Protein AF-A0A8H9QGP2-F1 (afdb_monomer_lite)

Secondary structure (DSSP, 8-state):
---------GGG--TTS--SS--TTTS-S---SHHHHHHHHHHHHHHSSS-HHHHHHHHHHHHHHHHHHHHH-SSTTTTS-TT-HHHHHHHHHHHHTTT-S-TT----SHHHHHHHHHHHHHT--S-HHHHHHHHHHHHHHHHHHHHHHHHTT-

Sequence (154 aa):
KKGKDRDIPEKYTRDFYFSLGADPKEYSPNTTSEQERICILMRFIDFAPASLKKKISYFRKLHDKWLNQYNTFLTDYDWLDKKDEEQAIYCWEYLRNKNMIPLYLKPYNTAMRIQMIIACMDSWDTGVEEKYFFIQKMKHAWQQAVSSRKKDKK

Structure (mmCIF, N/CA/C/O backbone):
data_AF-A0A8H9QGP2-F1
#
_entry.id   AF-A0A8H9QGP2-F1
#
loop_
_atom_site.group_PDB
_atom_site.id
_atom_site.type_symbol
_atom_site.label_atom_id
_atom_site.label_alt_id
_atom_site.label_comp_id
_atom_site.label_asym_id
_atom_site.label_entity_id
_atom_site.label_seq_id
_atom_site.pdbx_PDB_ins_code
_atom_site.Cartn_x
_atom_site.Cartn_y
_atom_site.Cartn_z
_atom_site.occupancy
_atom_site.B_iso_or_equiv
_atom_site.auth_seq_id
_atom_site.auth_comp_id
_atom_site.auth_asym_id
_atom_site.auth_atom_id
_atom_site.pdbx_PDB_model_num
ATOM 1 N N . LYS A 1 1 ? -18.609 -35.368 8.893 1.00 34.19 1 LYS A N 1
ATOM 2 C CA . LYS A 1 1 ? -17.444 -34.874 8.115 1.00 34.19 1 LYS A CA 1
ATOM 3 C C . LYS A 1 1 ? -17.255 -33.398 8.449 1.00 34.19 1 LYS A C 1
ATOM 5 O O . LYS A 1 1 ? -18.030 -32.585 7.970 1.00 34.19 1 LYS A O 1
ATOM 10 N N . LYS A 1 2 ? -16.329 -33.079 9.363 1.00 32.03 2 LYS A N 1
ATOM 11 C CA . LYS A 1 2 ? -16.000 -31.699 9.752 1.00 32.03 2 LYS A CA 1
ATOM 12 C C . LYS A 1 2 ? -15.211 -31.062 8.604 1.00 32.03 2 LYS A C 1
ATOM 14 O O . LYS A 1 2 ? -14.206 -31.630 8.182 1.00 32.03 2 LYS A O 1
ATOM 19 N N . GLY A 1 3 ? -15.728 -29.971 8.045 1.00 32.16 3 GLY A N 1
ATOM 20 C CA . GLY A 1 3 ? -15.045 -29.200 7.010 1.00 32.16 3 GLY A CA 1
ATOM 21 C C . GLY A 1 3 ? -13.789 -28.574 7.600 1.00 32.16 3 GLY A C 1
ATOM 22 O O . GLY A 1 3 ? -13.848 -28.017 8.691 1.00 32.16 3 GLY A O 1
ATOM 23 N N . LYS A 1 4 ? -12.662 -28.735 6.903 1.00 35.34 4 LYS A N 1
ATOM 24 C CA . LYS A 1 4 ? -11.397 -28.064 7.207 1.00 35.34 4 LYS A CA 1
ATOM 25 C C . LYS A 1 4 ? -11.656 -26.565 7.328 1.00 35.34 4 LYS A C 1
ATOM 27 O O . LYS A 1 4 ? -11.928 -25.920 6.313 1.00 35.34 4 LYS A O 1
ATOM 32 N N . ASP A 1 5 ? -11.542 -26.050 8.546 1.00 38.31 5 ASP A N 1
ATOM 33 C CA . ASP A 1 5 ? -11.175 -24.659 8.768 1.00 38.31 5 ASP A CA 1
ATOM 34 C C . ASP A 1 5 ? -9.925 -24.417 7.921 1.00 38.31 5 ASP A C 1
ATOM 36 O O . ASP A 1 5 ? -8.913 -25.112 8.056 1.00 38.31 5 ASP A O 1
ATOM 40 N N . ARG A 1 6 ? -10.036 -23.538 6.924 1.00 42.22 6 ARG A N 1
ATOM 41 C CA . ARG A 1 6 ? -8.855 -23.073 6.207 1.00 42.22 6 ARG A CA 1
ATOM 42 C C . ARG A 1 6 ? -8.186 -22.120 7.179 1.00 42.22 6 ARG A C 1
ATOM 44 O O . ARG A 1 6 ? -8.560 -20.953 7.206 1.00 42.22 6 ARG A O 1
ATOM 51 N N . ASP A 1 7 ? -7.266 -22.642 7.984 1.00 40.84 7 ASP A N 1
ATOM 52 C CA . ASP A 1 7 ? -6.420 -21.854 8.874 1.00 40.84 7 ASP A CA 1
ATOM 53 C C . ASP A 1 7 ? -5.830 -20.687 8.076 1.00 40.84 7 ASP A C 1
ATOM 55 O O . ASP A 1 7 ? -4.918 -20.851 7.259 1.00 40.84 7 ASP A O 1
ATOM 59 N N . ILE A 1 8 ? -6.407 -19.498 8.256 1.00 44.06 8 ILE A N 1
ATOM 60 C CA . ILE A 1 8 ? -5.791 -18.254 7.817 1.00 44.06 8 ILE A CA 1
ATOM 61 C C . ILE A 1 8 ? -4.573 -18.126 8.726 1.00 44.06 8 ILE A C 1
ATOM 63 O O . ILE A 1 8 ? -4.760 -18.047 9.940 1.00 44.06 8 ILE A O 1
ATOM 67 N N . PRO A 1 9 ? -3.336 -18.158 8.201 1.00 36.47 9 PRO A N 1
ATOM 68 C CA . PRO A 1 9 ? -2.176 -18.210 9.073 1.00 36.47 9 PRO A CA 1
ATOM 69 C C . PRO A 1 9 ? -2.177 -16.989 9.996 1.00 36.47 9 PRO A C 1
ATOM 71 O O . PRO A 1 9 ? -2.294 -15.858 9.523 1.00 36.47 9 PRO A O 1
ATOM 74 N N . GLU A 1 10 ? -2.019 -17.226 11.298 1.00 40.72 10 GLU A N 1
ATOM 75 C CA . GLU A 1 10 ? -1.991 -16.231 12.390 1.00 40.72 10 GLU A CA 1
ATOM 76 C C . GLU A 1 10 ? -1.053 -15.042 12.082 1.00 40.72 10 GLU A C 1
ATOM 78 O O . GLU A 1 10 ? -1.286 -13.897 12.447 1.00 40.72 10 GLU A O 1
ATOM 83 N N . LYS A 1 11 ? -0.033 -15.298 11.257 1.00 39.28 11 LYS A N 1
ATOM 84 C CA . LYS A 1 11 ? 0.886 -14.340 10.625 1.00 39.28 11 LYS A CA 1
ATOM 85 C C . LYS A 1 11 ? 0.220 -13.161 9.880 1.00 39.28 11 LYS A C 1
ATOM 87 O O . LYS A 1 11 ? 0.896 -12.165 9.622 1.00 39.28 11 LYS A O 1
ATOM 92 N N . TYR A 1 12 ? -1.047 -13.264 9.476 1.00 41.12 12 TYR A N 1
ATOM 93 C CA . TYR A 1 12 ? -1.720 -12.283 8.607 1.00 41.12 12 TYR A CA 1
ATOM 94 C C . TYR A 1 12 ? -2.810 -11.464 9.304 1.00 41.12 12 TYR A C 1
ATOM 96 O O . TYR A 1 12 ? -3.432 -10.606 8.672 1.00 41.12 12 TYR A O 1
ATOM 104 N N . THR A 1 13 ? -3.023 -11.667 10.601 1.00 41.28 13 THR A N 1
ATOM 105 C CA . THR A 1 13 ? -3.914 -10.828 11.403 1.00 41.28 13 THR A CA 1
ATOM 106 C C . THR A 1 13 ? -3.154 -9.596 11.883 1.00 41.28 13 THR A C 1
ATOM 108 O O . THR A 1 13 ? -2.755 -9.500 13.037 1.00 41.28 13 THR A O 1
ATOM 111 N N . ARG A 1 14 ? -2.935 -8.618 10.994 1.00 49.62 14 ARG A N 1
ATOM 112 C CA . ARG A 1 14 ? -2.865 -7.237 11.492 1.00 49.62 14 ARG A CA 1
ATOM 113 C C . ARG A 1 14 ? -4.300 -6.824 11.781 1.00 49.62 14 ARG A C 1
ATOM 115 O O . ARG A 1 14 ? -5.130 -6.921 10.880 1.00 49.62 14 ARG A O 1
ATOM 122 N N . ASP A 1 15 ? -4.567 -6.319 12.982 1.00 48.09 15 ASP A N 1
ATOM 123 C CA . ASP A 1 15 ? -5.895 -5.864 13.440 1.00 48.09 15 ASP A CA 1
ATOM 124 C C . ASP A 1 15 ? -6.568 -4.842 12.507 1.00 48.09 15 ASP A C 1
ATOM 126 O O . ASP A 1 15 ? -7.769 -4.578 12.596 1.00 48.09 15 ASP A O 1
ATOM 130 N N . PHE A 1 16 ? -5.785 -4.254 11.601 1.00 46.88 16 PHE A N 1
ATOM 131 C CA . PHE A 1 16 ? -6.237 -3.309 10.598 1.00 46.88 16 PHE A CA 1
ATOM 132 C C . PHE A 1 16 ? -6.829 -3.951 9.336 1.00 46.88 16 PHE A C 1
ATOM 134 O O . PHE A 1 16 ? -7.676 -3.337 8.690 1.00 46.88 16 PHE A O 1
ATOM 141 N N . TYR A 1 17 ? -6.408 -5.156 8.944 1.00 54.31 17 TYR A N 1
ATOM 142 C CA . TYR A 1 17 ? -6.895 -5.763 7.707 1.00 54.31 17 TYR A CA 1
ATOM 143 C C . TYR A 1 17 ? -8.198 -6.513 7.948 1.00 54.31 17 TYR A C 1
ATOM 145 O O . TYR A 1 17 ? -8.316 -7.340 8.849 1.00 54.31 17 TYR A O 1
ATOM 153 N N . PHE A 1 18 ? -9.186 -6.240 7.099 1.00 52.12 18 PHE A N 1
ATOM 154 C CA . PHE A 1 18 ? -10.453 -6.947 7.109 1.00 52.12 18 PHE A CA 1
ATOM 155 C C . PHE A 1 18 ? -10.255 -8.346 6.496 1.00 52.12 18 PHE A C 1
ATOM 157 O O . PHE A 1 18 ? -10.530 -8.579 5.323 1.00 52.12 18 PHE A O 1
ATOM 164 N N . SER A 1 19 ? -9.699 -9.271 7.279 1.00 53.28 19 SER A N 1
ATOM 165 C CA . SER A 1 19 ? -9.358 -10.641 6.866 1.00 53.28 19 SER A CA 1
ATOM 166 C C . SER A 1 19 ? -10.394 -11.685 7.304 1.00 53.28 19 SER A C 1
ATOM 168 O O . SER A 1 19 ? -10.113 -12.880 7.271 1.00 53.28 19 SER A O 1
ATOM 170 N N . LEU A 1 20 ? -11.606 -11.254 7.687 1.00 51.19 20 LEU A N 1
ATOM 171 C CA . LEU A 1 20 ? -12.686 -12.098 8.223 1.00 51.19 20 LEU A CA 1
ATOM 172 C C . LEU A 1 20 ? -13.359 -12.990 7.156 1.00 51.19 20 LEU A C 1
ATOM 174 O O . LEU A 1 20 ? -14.562 -12.901 6.924 1.00 51.19 20 LEU A O 1
ATOM 178 N N . GLY A 1 21 ? -12.587 -13.880 6.530 1.00 45.56 21 GLY A N 1
ATOM 179 C CA . GLY A 1 21 ? -13.102 -15.098 5.897 1.00 45.56 21 GLY A CA 1
ATOM 180 C C . GLY A 1 21 ? -13.537 -15.006 4.434 1.00 45.56 21 GLY A C 1
ATOM 181 O O . GLY A 1 21 ? -14.063 -15.983 3.913 1.00 45.56 21 GLY A O 1
ATOM 182 N N . ALA A 1 22 ? -13.318 -13.889 3.745 1.00 49.38 22 ALA A N 1
ATOM 183 C CA . ALA A 1 22 ? -13.628 -13.802 2.321 1.00 49.38 22 ALA A CA 1
ATOM 184 C C . ALA A 1 22 ? -12.453 -14.310 1.465 1.00 49.38 22 ALA A C 1
ATOM 186 O O . ALA A 1 22 ? -11.314 -13.871 1.637 1.00 49.38 22 ALA A O 1
ATOM 187 N N . ASP A 1 23 ? -12.730 -15.251 0.554 1.00 55.22 23 ASP A N 1
ATOM 188 C CA . ASP A 1 23 ? -11.723 -15.853 -0.322 1.00 55.22 23 ASP A CA 1
ATOM 189 C C . ASP A 1 23 ? -11.221 -14.810 -1.342 1.00 55.22 23 ASP A C 1
ATOM 191 O O . ASP A 1 23 ? -11.986 -14.369 -2.207 1.00 55.22 23 ASP A O 1
ATOM 195 N N . PRO A 1 24 ? -9.932 -14.422 -1.318 1.00 51.19 24 PRO A N 1
ATOM 196 C CA . PRO A 1 24 ? -9.370 -13.474 -2.279 1.00 51.19 24 PRO A CA 1
ATOM 197 C C . PRO A 1 24 ? -9.506 -13.902 -3.747 1.00 51.19 24 PRO A C 1
ATOM 199 O O . PRO A 1 24 ? -9.313 -13.083 -4.648 1.00 51.19 24 PRO A O 1
ATOM 202 N N . LYS A 1 25 ? -9.758 -15.191 -4.007 1.00 54.56 25 LYS A N 1
ATOM 203 C CA . LYS A 1 25 ? -9.989 -15.732 -5.349 1.00 54.56 25 LYS A CA 1
ATOM 204 C C . LYS A 1 25 ? -11.435 -15.554 -5.816 1.00 54.56 25 LYS A C 1
ATOM 206 O O . LYS A 1 25 ? -11.629 -15.401 -7.016 1.00 54.56 25 LYS A O 1
ATOM 211 N N . GLU A 1 26 ? -12.416 -15.522 -4.913 1.00 53.84 26 GLU A N 1
ATOM 212 C CA . GLU A 1 26 ? -13.831 -15.300 -5.264 1.00 53.84 26 GLU A CA 1
ATOM 213 C C . GLU A 1 26 ? -14.134 -13.824 -5.552 1.00 53.84 26 GLU A C 1
ATOM 215 O O . GLU A 1 26 ? -14.930 -13.517 -6.434 1.00 53.84 26 GLU A O 1
ATOM 220 N N . TYR A 1 27 ? -13.456 -12.901 -4.864 1.00 52.81 27 TYR A N 1
ATOM 221 C CA . TYR A 1 27 ? -13.742 -11.461 -4.946 1.00 52.81 27 TYR A CA 1
ATOM 222 C C . TYR A 1 27 ? -12.745 -10.670 -5.806 1.00 52.81 27 TYR A C 1
ATOM 224 O O . TYR A 1 27 ? -12.717 -9.443 -5.760 1.00 52.81 27 TYR A O 1
ATOM 232 N N . SER A 1 28 ? -11.899 -11.343 -6.590 1.00 54.78 28 SER A N 1
ATOM 233 C CA . SER A 1 28 ? -10.959 -10.667 -7.495 1.00 54.78 28 SER A CA 1
ATOM 234 C C . SER A 1 28 ? -10.681 -11.444 -8.789 1.00 54.78 28 SER A C 1
ATOM 236 O O . SER A 1 28 ? -9.528 -11.812 -9.047 1.00 54.78 28 SER A O 1
ATOM 238 N N . PRO A 1 29 ? -11.686 -11.710 -9.643 1.00 50.91 29 PRO A N 1
ATOM 239 C CA . PRO A 1 29 ? -11.412 -12.081 -11.015 1.00 50.91 29 PRO A CA 1
ATOM 240 C C . PRO A 1 29 ? -11.461 -10.812 -11.879 1.00 50.91 29 PRO A C 1
ATOM 242 O O . PRO A 1 29 ? -12.526 -10.277 -12.155 1.00 50.91 29 PRO A O 1
ATOM 245 N N . ASN A 1 30 ? -10.294 -10.316 -12.292 1.00 53.16 30 ASN A N 1
ATOM 246 C CA . ASN A 1 30 ? -10.122 -9.553 -13.537 1.00 53.16 30 ASN A CA 1
ATOM 247 C C . ASN A 1 30 ? -11.088 -8.375 -13.782 1.00 53.16 30 ASN A C 1
ATOM 249 O O . ASN A 1 30 ? -11.630 -8.239 -14.875 1.00 53.16 30 ASN A O 1
ATOM 253 N N . THR A 1 31 ? -11.295 -7.507 -12.793 1.00 58.31 31 THR A N 1
ATOM 254 C CA . THR A 1 31 ? -12.048 -6.264 -13.018 1.00 58.31 31 THR A CA 1
ATOM 255 C C . THR A 1 31 ? -11.343 -5.372 -14.032 1.00 58.31 31 THR A C 1
ATOM 257 O O . THR A 1 31 ? -10.167 -5.039 -13.865 1.00 58.31 31 THR A O 1
ATOM 260 N N . THR A 1 32 ? -12.078 -4.981 -15.070 1.00 62.34 32 THR A N 1
ATOM 261 C CA . THR A 1 32 ? -11.587 -4.146 -16.175 1.00 62.34 32 THR A CA 1
ATOM 262 C C . THR A 1 32 ? -11.841 -2.655 -15.957 1.00 62.34 32 THR A C 1
ATOM 264 O O . THR A 1 32 ? -11.285 -1.836 -16.685 1.00 62.34 32 THR A O 1
ATOM 267 N N . SER A 1 33 ? -12.635 -2.290 -14.941 1.00 68.75 33 SER A N 1
ATOM 268 C CA . SER A 1 33 ? -12.954 -0.897 -14.598 1.00 68.75 33 SER A CA 1
ATOM 269 C C . SER A 1 33 ? -12.876 -0.591 -13.094 1.00 68.75 33 SER A C 1
ATOM 271 O O . SER A 1 33 ? -12.918 -1.479 -12.237 1.00 68.75 33 SER A O 1
ATOM 273 N N . GLU A 1 34 ? -12.769 0.700 -12.768 1.00 69.56 34 GLU A N 1
ATOM 274 C CA . GLU A 1 34 ? -12.773 1.215 -11.393 1.00 69.56 34 GLU A CA 1
ATOM 275 C C . GLU A 1 34 ? -14.135 1.018 -10.708 1.00 69.56 34 GLU A C 1
ATOM 277 O O . GLU A 1 34 ? -14.195 0.588 -9.556 1.00 69.56 34 GLU A O 1
ATOM 282 N N . GLN A 1 35 ? -15.235 1.241 -11.428 1.00 73.44 35 GLN A N 1
ATOM 283 C CA . GLN A 1 35 ? -16.595 1.077 -10.914 1.00 73.44 35 GLN A CA 1
ATOM 284 C C . GLN A 1 35 ? -16.882 -0.377 -10.521 1.00 73.44 35 GLN A C 1
ATOM 286 O O . GLN A 1 35 ? -17.390 -0.626 -9.428 1.00 73.44 35 GLN A O 1
ATOM 291 N N . GLU A 1 36 ? -16.498 -1.349 -11.355 1.00 73.12 36 GLU A N 1
ATOM 292 C CA . GLU A 1 36 ? -16.637 -2.773 -11.019 1.00 73.12 36 GLU A CA 1
ATOM 293 C C . GLU A 1 36 ? -15.869 -3.125 -9.741 1.00 73.12 36 GLU A C 1
ATOM 295 O O . GLU A 1 36 ? -16.369 -3.875 -8.903 1.00 73.12 36 GLU A O 1
ATOM 300 N N . ARG A 1 37 ? -14.678 -2.543 -9.544 1.00 70.88 37 ARG A N 1
ATOM 301 C CA . ARG A 1 37 ? -13.894 -2.739 -8.316 1.00 70.88 37 ARG A CA 1
ATOM 302 C C . ARG A 1 37 ? -14.594 -2.182 -7.095 1.00 70.88 37 ARG A C 1
ATOM 304 O O . ARG A 1 37 ? -14.650 -2.881 -6.087 1.00 70.88 37 ARG A O 1
ATOM 311 N N . ILE A 1 38 ? -15.122 -0.964 -7.176 1.00 74.50 38 ILE A N 1
ATOM 312 C CA . ILE A 1 38 ? -15.862 -0.351 -6.067 1.00 74.50 38 ILE A CA 1
ATOM 313 C C . ILE A 1 38 ? -17.063 -1.230 -5.709 1.00 74.50 38 ILE A C 1
ATOM 315 O O . ILE A 1 38 ? -17.221 -1.593 -4.546 1.00 74.50 38 ILE A O 1
ATOM 319 N N . CYS A 1 39 ? -17.851 -1.665 -6.696 1.00 74.69 39 CYS A N 1
ATOM 320 C CA . CYS A 1 39 ? -18.996 -2.544 -6.459 1.00 74.69 39 CYS A CA 1
ATOM 321 C C . CYS A 1 39 ? -18.596 -3.888 -5.834 1.00 74.69 39 CYS A C 1
ATOM 323 O O . CYS A 1 39 ? -19.278 -4.374 -4.932 1.00 74.69 39 CYS A O 1
ATOM 325 N N . ILE A 1 40 ? -17.495 -4.497 -6.281 1.00 73.50 40 ILE A N 1
ATOM 326 C CA . ILE A 1 40 ? -16.998 -5.755 -5.709 1.00 73.50 40 ILE A CA 1
ATOM 327 C C . ILE A 1 40 ? -16.483 -5.558 -4.282 1.00 73.50 40 ILE A C 1
ATOM 329 O O . ILE A 1 40 ? -16.783 -6.380 -3.421 1.00 73.50 40 ILE A O 1
ATOM 333 N N . LEU A 1 41 ? -15.761 -4.470 -4.005 1.00 74.69 41 LEU A N 1
ATOM 334 C CA . LEU A 1 41 ? -15.304 -4.126 -2.657 1.00 74.69 41 LEU A CA 1
ATOM 335 C C . LEU A 1 41 ? -16.484 -3.870 -1.713 1.00 74.69 41 LEU A C 1
ATOM 337 O O . LEU A 1 41 ? -16.478 -4.359 -0.586 1.00 74.69 41 LEU A O 1
ATOM 341 N N . MET A 1 42 ? -17.517 -3.163 -2.178 1.00 77.38 42 MET A N 1
ATOM 342 C CA . MET A 1 42 ? -18.755 -2.967 -1.418 1.00 77.38 42 MET A CA 1
ATOM 343 C C . MET A 1 42 ? -19.411 -4.311 -1.094 1.00 77.38 42 MET A C 1
ATOM 345 O O . MET A 1 42 ? -19.637 -4.605 0.076 1.00 77.38 42 MET A O 1
ATOM 349 N N . ARG A 1 43 ? -19.598 -5.180 -2.099 1.00 77.88 43 ARG A N 1
ATOM 350 C CA . ARG A 1 43 ? -20.139 -6.535 -1.899 1.00 77.88 43 ARG A CA 1
ATOM 351 C C . ARG A 1 43 ? -19.300 -7.354 -0.924 1.00 77.88 43 ARG A C 1
ATOM 353 O O . ARG A 1 43 ? -19.856 -8.011 -0.057 1.00 77.88 43 ARG A O 1
ATOM 360 N N . PHE A 1 44 ? -17.976 -7.305 -1.035 1.00 75.00 44 PHE A N 1
ATOM 361 C CA . PHE A 1 44 ? -17.065 -7.999 -0.125 1.00 75.00 44 PHE A CA 1
ATOM 362 C C . PHE A 1 44 ? -17.306 -7.587 1.333 1.00 75.00 44 PHE A C 1
ATOM 364 O O . PHE A 1 44 ? -17.438 -8.442 2.209 1.00 75.00 44 PHE A O 1
ATOM 371 N N . ILE A 1 45 ? -17.422 -6.284 1.598 1.00 76.69 45 ILE A N 1
ATOM 372 C CA . ILE A 1 45 ? -17.706 -5.786 2.946 1.00 76.69 45 ILE A CA 1
ATOM 373 C C . ILE A 1 45 ? -19.138 -6.137 3.374 1.00 76.69 45 ILE A C 1
ATOM 375 O O . ILE A 1 45 ? -19.356 -6.517 4.527 1.00 76.69 45 ILE A O 1
ATOM 379 N N . ASP A 1 46 ? -20.115 -6.078 2.471 1.00 78.62 46 ASP A N 1
ATOM 380 C CA . ASP A 1 46 ? -21.513 -6.422 2.754 1.00 78.62 46 ASP A CA 1
ATOM 381 C C . ASP A 1 46 ? -21.695 -7.904 3.099 1.00 78.62 46 ASP A C 1
ATOM 383 O O . ASP A 1 46 ? -22.386 -8.221 4.068 1.00 78.62 46 ASP A O 1
ATOM 387 N N . PHE A 1 47 ? -21.007 -8.807 2.400 1.00 76.50 47 PHE A N 1
ATOM 388 C CA . PHE A 1 47 ? -21.060 -10.250 2.652 1.00 76.50 47 PHE A CA 1
ATOM 389 C C . PHE A 1 47 ? -20.178 -10.712 3.806 1.00 76.50 47 PHE A C 1
ATOM 391 O O . PHE A 1 47 ? -20.319 -11.839 4.281 1.00 76.50 47 PHE A O 1
ATOM 398 N N . ALA A 1 48 ? -19.295 -9.851 4.301 1.00 77.00 48 ALA A N 1
ATOM 399 C CA . ALA A 1 48 ?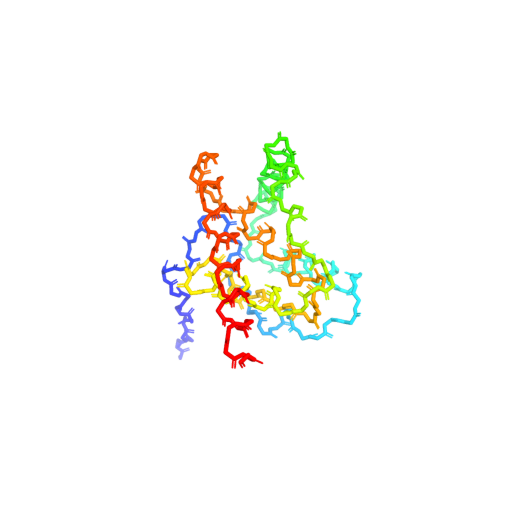 -18.462 -10.206 5.424 1.00 77.00 48 AL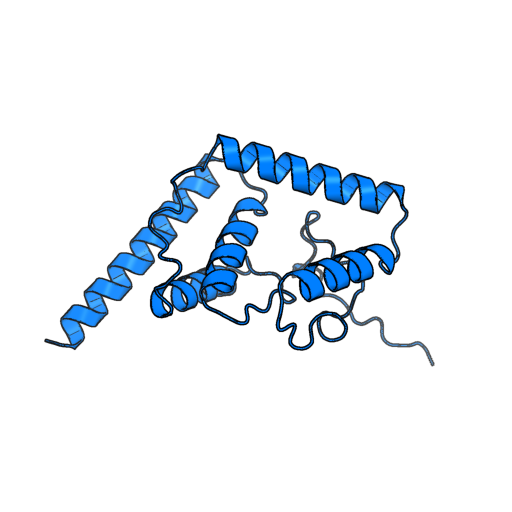A A CA 1
ATOM 400 C C . ALA A 1 48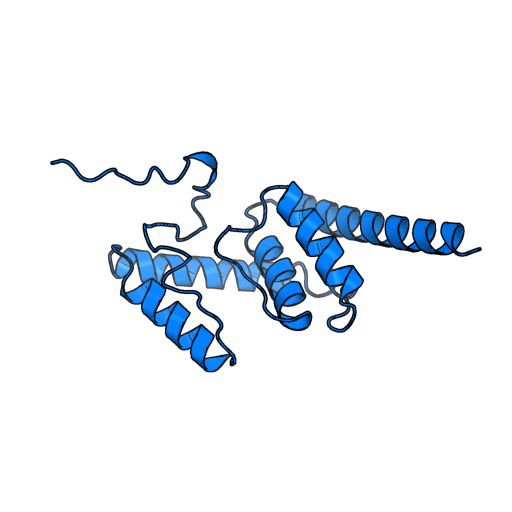 ? -19.277 -10.578 6.679 1.00 77.00 48 ALA A C 1
ATOM 402 O O . ALA A 1 48 ? -20.187 -9.819 7.052 1.00 77.00 48 ALA A O 1
ATOM 403 N N . PRO A 1 49 ? -18.899 -11.656 7.399 1.00 78.56 49 PRO A N 1
ATOM 404 C CA . PRO A 1 49 ? -19.562 -12.134 8.613 1.00 78.56 49 PRO A CA 1
ATOM 405 C C . PRO A 1 49 ? -19.206 -11.266 9.836 1.00 78.56 49 PRO A C 1
ATOM 407 O O . PRO A 1 49 ? -18.699 -11.730 10.855 1.00 78.56 49 PRO A O 1
ATOM 410 N N . ALA A 1 50 ? -19.453 -9.962 9.734 1.00 79.94 50 ALA A N 1
ATOM 411 C CA . ALA A 1 50 ? -19.245 -8.977 10.785 1.00 79.94 50 ALA A CA 1
ATOM 412 C C . ALA A 1 50 ? -20.536 -8.188 11.025 1.00 79.94 50 ALA A C 1
ATOM 414 O O . ALA A 1 50 ? -21.329 -7.972 10.111 1.00 79.94 50 ALA A O 1
ATOM 415 N N . SER A 1 51 ? -20.748 -7.711 12.252 1.00 85.88 51 SER A N 1
ATOM 416 C CA . SER A 1 51 ? -21.895 -6.845 12.535 1.00 85.88 51 SER A CA 1
ATOM 417 C C . SER A 1 51 ? -21.779 -5.514 11.788 1.00 85.88 51 SER A C 1
ATOM 419 O O . SER A 1 51 ? -20.674 -5.016 11.555 1.00 85.88 51 SER A O 1
ATOM 421 N N . LEU A 1 52 ? -22.918 -4.886 11.483 1.00 84.69 52 LEU A N 1
ATOM 422 C CA . LEU A 1 52 ? -22.957 -3.554 10.870 1.00 84.69 52 LEU A CA 1
ATOM 423 C C . LEU A 1 52 ? -22.094 -2.543 11.647 1.00 84.69 52 LEU A C 1
ATOM 425 O O . LEU A 1 52 ? -21.326 -1.790 11.056 1.00 84.69 52 LEU A O 1
ATOM 429 N N . LYS A 1 53 ? -22.133 -2.595 12.987 1.00 86.56 53 LYS A N 1
ATOM 430 C CA . LYS A 1 53 ? -21.294 -1.761 13.863 1.00 86.56 53 LYS A CA 1
ATOM 431 C C . LYS A 1 53 ? -19.793 -1.960 13.605 1.00 86.56 53 LYS A C 1
ATOM 433 O O . LYS A 1 53 ? -19.058 -0.975 13.557 1.00 86.56 53 LYS A O 1
ATOM 438 N N . LYS A 1 54 ? -19.332 -3.205 13.420 1.00 83.75 54 LYS A N 1
ATOM 439 C CA . LYS A 1 54 ? -17.925 -3.504 13.095 1.00 83.75 54 LYS A CA 1
ATOM 440 C C . LYS A 1 54 ? -17.545 -2.967 11.712 1.00 83.75 54 LYS A C 1
ATOM 442 O O . LYS A 1 54 ? -16.486 -2.361 11.588 1.00 83.75 54 LYS A O 1
ATOM 447 N N . LYS A 1 55 ? -18.418 -3.113 10.708 1.00 83.25 55 LYS A N 1
ATOM 448 C CA . LYS A 1 55 ? -18.197 -2.584 9.347 1.00 83.25 55 LYS A CA 1
ATOM 449 C C . LYS A 1 55 ? -18.097 -1.055 9.335 1.00 83.25 55 LYS A C 1
ATOM 451 O O . LYS A 1 55 ? -17.139 -0.508 8.801 1.00 83.25 55 LYS A O 1
ATOM 456 N N . ILE A 1 56 ? -19.021 -0.361 10.005 1.00 87.56 56 ILE A N 1
ATOM 457 C CA . ILE A 1 56 ? -18.980 1.106 10.148 1.00 87.56 56 ILE A CA 1
ATOM 458 C C . ILE A 1 56 ? -17.701 1.549 10.867 1.00 87.56 56 ILE A C 1
ATOM 460 O O . ILE A 1 56 ? -17.037 2.488 10.435 1.00 87.56 56 ILE A O 1
ATOM 464 N N . SER A 1 57 ? -17.334 0.871 11.959 1.00 85.75 57 SER A N 1
ATOM 465 C CA . SER A 1 57 ? -16.103 1.186 12.687 1.00 85.75 57 SER A CA 1
ATOM 466 C C . SER A 1 57 ? -14.857 0.996 11.820 1.00 85.75 57 SER A C 1
ATOM 468 O O . SER A 1 57 ? -13.944 1.811 11.912 1.00 85.75 57 SER A O 1
ATOM 470 N N . TYR A 1 58 ? -14.827 -0.033 10.972 1.00 82.12 58 TYR A N 1
ATOM 471 C CA . TYR A 1 58 ? -13.739 -0.268 10.028 1.00 82.12 58 TYR A CA 1
ATOM 472 C C . TYR A 1 58 ? -13.590 0.884 9.024 1.00 82.12 58 TYR A C 1
ATOM 474 O O . TYR A 1 58 ? -12.500 1.438 8.901 1.00 82.12 58 TYR A O 1
ATOM 482 N N . PHE A 1 59 ? -14.682 1.319 8.385 1.00 83.38 59 PHE A N 1
ATOM 483 C CA . PHE A 1 59 ? -14.640 2.456 7.457 1.00 83.38 59 PHE A CA 1
ATOM 484 C C . PHE A 1 59 ? -14.207 3.762 8.123 1.00 83.38 59 PHE A C 1
ATOM 486 O O . PHE A 1 59 ? -13.425 4.506 7.540 1.00 83.38 59 PHE A O 1
ATOM 493 N N . ARG A 1 60 ? -14.659 4.027 9.355 1.00 87.06 60 ARG A N 1
ATOM 494 C CA . ARG A 1 60 ? -14.205 5.204 10.115 1.00 87.06 60 ARG A CA 1
ATOM 495 C C . ARG A 1 60 ? -12.701 5.162 10.365 1.00 87.06 60 ARG A C 1
ATOM 497 O O . ARG A 1 60 ? -12.016 6.124 10.060 1.00 87.06 60 ARG A O 1
ATOM 504 N N . LYS A 1 61 ? -12.172 4.017 10.810 1.00 83.56 61 LYS A N 1
ATOM 505 C CA . LYS A 1 61 ? -10.725 3.843 11.009 1.00 83.56 61 LYS A CA 1
ATOM 506 C C . LYS A 1 61 ? -9.933 4.042 9.715 1.00 83.56 61 LYS A C 1
ATOM 508 O O . LYS A 1 61 ? -8.890 4.684 9.749 1.00 83.56 61 LYS A O 1
ATOM 513 N N . LEU A 1 62 ? -10.412 3.504 8.589 1.00 80.44 62 LEU A N 1
ATOM 514 C CA . LEU A 1 62 ? -9.787 3.722 7.280 1.00 80.44 62 LEU A CA 1
ATOM 515 C C . LEU A 1 62 ? -9.762 5.208 6.908 1.00 80.44 62 LEU A C 1
ATOM 517 O O . LEU A 1 62 ? -8.720 5.721 6.510 1.00 80.44 62 LEU A O 1
ATOM 521 N N . HIS A 1 63 ? -10.894 5.891 7.068 1.00 84.75 63 HIS A N 1
ATOM 522 C CA . HIS A 1 63 ? -11.023 7.315 6.785 1.00 84.75 63 HIS A CA 1
ATOM 523 C C . HIS A 1 63 ? -10.093 8.165 7.663 1.00 84.75 63 HIS A C 1
ATOM 525 O O . HIS A 1 63 ? -9.365 9.009 7.148 1.00 84.75 63 HIS A O 1
ATOM 531 N N . ASP A 1 64 ? -10.043 7.899 8.968 1.00 85.12 64 ASP A N 1
ATOM 532 C CA . ASP A 1 64 ? -9.179 8.631 9.899 1.00 85.12 64 ASP A CA 1
ATOM 533 C C . ASP A 1 64 ? -7.692 8.414 9.576 1.00 85.12 64 ASP A C 1
ATOM 535 O O . ASP A 1 64 ? -6.891 9.348 9.618 1.00 85.12 64 ASP A O 1
ATOM 539 N N . LYS A 1 65 ? -7.308 7.186 9.197 1.00 79.62 65 LYS A N 1
ATOM 540 C CA . LYS A 1 65 ? -5.944 6.889 8.738 1.00 79.62 65 LYS A CA 1
ATOM 541 C C . LYS A 1 65 ? -5.605 7.636 7.453 1.00 79.62 65 LYS A C 1
ATOM 543 O O . LYS A 1 65 ? -4.513 8.194 7.365 1.00 79.62 65 LYS A O 1
ATOM 548 N N . TRP A 1 66 ? -6.530 7.680 6.497 1.00 81.50 66 TRP A N 1
ATOM 549 C CA . TRP A 1 66 ? -6.348 8.431 5.260 1.00 81.50 66 TRP A CA 1
ATOM 550 C C . TRP A 1 66 ? -6.156 9.931 5.523 1.00 81.50 66 TRP A C 1
ATOM 552 O O . TRP A 1 66 ? -5.200 10.509 5.011 1.00 81.50 66 TRP A O 1
ATOM 562 N N . LEU A 1 67 ? -6.975 10.542 6.387 1.00 83.19 67 LEU A N 1
ATOM 563 C CA . LEU A 1 67 ? -6.824 11.951 6.771 1.00 83.19 67 LEU A CA 1
ATOM 564 C C . LEU A 1 67 ? -5.475 12.236 7.443 1.00 83.19 67 LEU A C 1
ATOM 566 O O . LEU A 1 67 ? -4.783 13.184 7.073 1.00 83.19 67 LEU A O 1
ATOM 570 N N . ASN A 1 68 ? -5.073 11.404 8.405 1.00 81.56 68 ASN A N 1
ATOM 571 C CA . ASN A 1 68 ? -3.794 11.569 9.099 1.00 81.56 68 ASN A CA 1
ATOM 572 C C . ASN A 1 68 ? -2.611 11.486 8.133 1.00 81.56 68 ASN A C 1
ATOM 574 O O . ASN A 1 68 ? -1.670 12.273 8.221 1.00 81.56 68 ASN A O 1
ATOM 578 N N . GLN A 1 69 ? -2.669 10.544 7.195 1.00 79.06 69 GLN A N 1
ATOM 579 C CA . GLN A 1 69 ? -1.637 10.375 6.190 1.00 79.06 69 GLN A CA 1
ATOM 580 C C . GLN A 1 69 ? -1.585 11.556 5.218 1.00 79.06 69 GLN A C 1
ATOM 582 O O . GLN A 1 69 ? -0.497 12.061 4.958 1.00 79.06 69 GLN A O 1
ATOM 587 N N . TYR A 1 70 ? -2.737 12.020 4.726 1.00 78.00 70 TYR A N 1
ATOM 588 C CA . TYR A 1 70 ? -2.822 13.170 3.824 1.00 78.00 70 TYR A CA 1
ATOM 589 C C . TYR A 1 70 ? -2.183 14.425 4.432 1.00 78.00 70 TYR A C 1
ATOM 591 O O . TYR A 1 70 ? -1.482 15.162 3.746 1.00 78.00 70 TYR A O 1
ATOM 599 N N . ASN A 1 71 ? -2.360 14.623 5.740 1.00 78.94 71 ASN A N 1
ATOM 600 C CA . ASN A 1 71 ? -1.771 15.750 6.462 1.00 78.94 71 ASN A CA 1
ATOM 601 C C . ASN A 1 71 ? -0.260 15.611 6.710 1.00 78.94 71 ASN A C 1
ATOM 603 O O . ASN A 1 71 ? 0.394 16.611 6.995 1.00 78.94 71 ASN A O 1
ATOM 607 N N . THR A 1 72 ? 0.291 14.397 6.637 1.00 80.31 72 THR A N 1
ATOM 608 C CA . THR A 1 72 ? 1.665 14.107 7.082 1.00 80.31 72 THR A CA 1
ATOM 609 C C . THR A 1 72 ? 2.621 13.792 5.929 1.00 80.31 72 THR A C 1
ATOM 611 O O . THR A 1 72 ? 3.788 14.149 6.006 1.00 80.31 72 THR A O 1
ATOM 614 N N . PHE A 1 73 ? 2.144 13.143 4.862 1.00 80.81 73 PHE A N 1
ATOM 615 C CA . PHE A 1 73 ? 2.978 12.590 3.786 1.00 80.81 73 PHE A CA 1
ATOM 616 C C . PHE A 1 73 ? 2.483 12.994 2.393 1.00 80.81 73 PHE A C 1
ATOM 618 O O . PHE A 1 73 ? 2.253 12.149 1.525 1.00 80.81 73 PHE A O 1
ATOM 625 N N . LEU A 1 74 ? 2.254 14.291 2.183 1.00 73.94 74 LEU A N 1
ATOM 626 C CA . LEU A 1 74 ? 1.617 14.785 0.960 1.00 73.94 74 LEU A CA 1
ATOM 627 C C . LEU A 1 74 ? 2.491 14.588 -0.291 1.00 73.94 74 LEU A C 1
ATOM 629 O O . LEU A 1 74 ? 1.973 14.225 -1.343 1.00 73.94 74 LEU A O 1
ATOM 633 N N . THR A 1 75 ? 3.802 14.813 -0.174 1.00 83.50 75 THR A N 1
ATOM 634 C CA . THR A 1 75 ? 4.756 14.840 -1.303 1.00 83.50 75 THR A CA 1
ATOM 635 C C . THR A 1 75 ? 5.814 13.735 -1.230 1.00 83.50 75 THR A C 1
ATOM 637 O O . THR A 1 75 ? 6.604 13.542 -2.155 1.00 83.50 75 THR A O 1
ATOM 640 N N . ASP A 1 76 ? 5.825 12.937 -0.160 1.00 87.31 76 ASP A N 1
ATOM 641 C CA . ASP A 1 76 ? 6.815 11.875 0.064 1.00 87.31 76 ASP A CA 1
ATOM 642 C C . ASP A 1 76 ? 6.783 10.754 -0.983 1.00 87.31 76 ASP A C 1
ATOM 644 O O . ASP A 1 76 ? 7.740 9.984 -1.108 1.00 87.31 76 ASP A O 1
ATOM 648 N N . TYR A 1 77 ? 5.710 10.679 -1.769 1.00 89.44 77 TYR A N 1
ATOM 649 C CA . TYR A 1 77 ? 5.545 9.726 -2.862 1.00 89.44 77 TYR A CA 1
ATOM 650 C C . TYR A 1 77 ? 5.770 10.332 -4.255 1.00 89.44 77 TYR A C 1
ATOM 652 O O . TYR A 1 77 ? 5.676 9.596 -5.231 1.00 89.44 77 TYR A O 1
ATOM 660 N N . ASP A 1 78 ? 6.132 11.616 -4.380 1.00 90.44 78 ASP A N 1
ATOM 661 C CA . ASP A 1 78 ? 6.308 12.300 -5.681 1.00 90.44 78 ASP A CA 1
ATOM 662 C C . ASP A 1 78 ? 7.418 11.689 -6.550 1.00 90.44 78 ASP A C 1
ATOM 664 O O . ASP A 1 78 ? 7.468 11.883 -7.763 1.00 90.44 78 ASP A O 1
ATOM 668 N N . TRP A 1 79 ? 8.321 10.923 -5.939 1.00 92.88 79 TRP A N 1
ATOM 669 C CA . TRP A 1 79 ? 9.367 10.192 -6.651 1.00 92.88 79 TRP A CA 1
ATOM 670 C C . TRP A 1 79 ? 8.861 8.913 -7.343 1.00 92.88 79 TRP A C 1
ATOM 672 O O . TRP A 1 79 ? 9.628 8.311 -8.098 1.00 92.88 79 TRP A O 1
ATOM 682 N N . LEU A 1 80 ? 7.623 8.479 -7.072 1.00 91.94 80 LEU A N 1
ATOM 683 C CA . LEU A 1 80 ? 6.965 7.361 -7.748 1.00 91.94 80 LEU A CA 1
ATOM 684 C C . LEU A 1 80 ? 6.260 7.852 -9.019 1.00 91.94 80 LEU A C 1
ATOM 686 O O . LEU A 1 80 ? 5.218 8.508 -8.960 1.00 91.94 80 LEU A O 1
ATOM 690 N N . ASP A 1 81 ? 6.789 7.484 -10.180 1.00 89.50 81 ASP A N 1
ATOM 691 C CA . ASP A 1 81 ? 6.178 7.767 -11.471 1.00 89.50 81 ASP A CA 1
ATOM 692 C C . ASP A 1 81 ? 5.100 6.721 -11.793 1.00 89.50 81 ASP A C 1
ATOM 694 O O . ASP A 1 81 ? 5.354 5.525 -11.939 1.00 89.50 81 ASP A O 1
ATOM 698 N N . LYS A 1 82 ? 3.861 7.192 -11.963 1.00 86.81 82 LYS A N 1
ATOM 699 C CA . LYS A 1 82 ? 2.700 6.361 -12.324 1.00 86.81 82 LYS A CA 1
ATOM 700 C C . LYS A 1 82 ? 2.834 5.694 -13.697 1.00 86.81 82 LYS A C 1
ATOM 702 O O . LYS A 1 82 ? 2.045 4.798 -14.001 1.00 86.81 82 LYS A O 1
ATOM 707 N N . LYS A 1 83 ? 3.776 6.144 -14.528 1.00 90.06 83 LYS A N 1
ATOM 708 C CA . LYS A 1 83 ? 4.064 5.605 -15.861 1.00 90.06 83 LYS A CA 1
ATOM 709 C C . LYS A 1 83 ? 5.286 4.683 -15.885 1.00 90.06 83 LYS A C 1
ATOM 711 O O . LYS A 1 83 ? 5.451 3.962 -16.866 1.00 90.06 83 LYS A O 1
ATOM 716 N N . ASP A 1 84 ? 6.104 4.666 -14.833 1.00 93.19 84 ASP A N 1
ATOM 717 C CA . ASP A 1 84 ? 7.295 3.816 -14.758 1.00 93.19 84 ASP A CA 1
ATOM 718 C C . ASP A 1 84 ? 6.920 2.416 -14.244 1.00 93.19 84 ASP A C 1
ATOM 720 O O . ASP A 1 84 ? 6.785 2.156 -13.044 1.00 93.19 84 ASP A O 1
ATOM 724 N N . GLU A 1 85 ? 6.710 1.491 -15.183 1.00 93.94 85 GLU A N 1
ATOM 725 C CA . GLU A 1 85 ? 6.357 0.110 -14.857 1.00 93.94 85 GLU A CA 1
ATOM 726 C C . GLU A 1 85 ? 7.472 -0.626 -14.106 1.00 93.94 85 GLU A C 1
ATOM 728 O O . GLU A 1 85 ? 7.179 -1.379 -13.172 1.00 93.94 85 GLU A O 1
ATOM 733 N N . GLU A 1 86 ? 8.738 -0.387 -14.454 1.00 94.62 86 GLU A N 1
ATOM 734 C CA . GLU A 1 86 ? 9.864 -1.029 -13.778 1.00 94.62 86 GLU A CA 1
ATOM 735 C C . GLU A 1 86 ? 9.951 -0.580 -12.318 1.00 94.62 86 GLU A C 1
ATOM 737 O O . GLU A 1 86 ? 10.130 -1.413 -11.423 1.00 94.62 86 GLU A O 1
ATOM 742 N N . GLN A 1 87 ? 9.781 0.721 -12.062 1.00 95.19 87 GLN A N 1
ATOM 743 C CA . GLN A 1 87 ? 9.740 1.263 -10.707 1.00 95.19 87 GLN A CA 1
ATOM 744 C C . GLN A 1 87 ? 8.574 0.681 -9.913 1.00 95.19 87 GLN A C 1
ATOM 746 O O . GLN A 1 87 ? 8.754 0.266 -8.762 1.00 95.19 87 GLN A O 1
ATOM 751 N N . ALA A 1 88 ? 7.389 0.615 -10.523 1.00 95.00 88 ALA A N 1
ATOM 752 C CA . ALA A 1 88 ? 6.207 0.072 -9.875 1.00 95.00 88 ALA A CA 1
ATOM 753 C C . ALA A 1 88 ? 6.394 -1.406 -9.500 1.00 95.00 88 ALA A C 1
ATOM 755 O O . ALA A 1 88 ? 6.048 -1.801 -8.386 1.00 95.00 88 ALA A O 1
ATOM 756 N N . ILE A 1 89 ? 6.950 -2.228 -10.398 1.00 94.75 89 ILE A N 1
ATOM 757 C CA . ILE A 1 89 ? 7.248 -3.644 -10.125 1.00 94.75 89 ILE A CA 1
ATOM 758 C C . ILE A 1 89 ? 8.296 -3.765 -9.016 1.00 94.75 89 ILE A C 1
ATOM 760 O O . ILE A 1 89 ? 8.096 -4.522 -8.068 1.00 94.75 89 ILE A O 1
ATOM 764 N N . TYR A 1 90 ? 9.378 -2.989 -9.086 1.00 95.94 90 TYR A N 1
ATOM 765 C CA . TYR A 1 90 ? 10.438 -3.031 -8.081 1.00 95.94 90 TYR A CA 1
ATOM 766 C C . TYR A 1 90 ? 9.915 -2.695 -6.680 1.00 95.94 90 TYR A C 1
ATOM 768 O O . TYR A 1 90 ? 10.149 -3.442 -5.729 1.00 95.94 90 TYR A O 1
ATOM 776 N N . CYS A 1 91 ? 9.175 -1.592 -6.544 1.00 95.81 91 CYS A N 1
ATOM 777 C CA . CYS A 1 91 ? 8.633 -1.161 -5.255 1.00 95.81 91 CYS A CA 1
ATOM 778 C C . CYS A 1 91 ? 7.585 -2.149 -4.721 1.00 95.81 91 CYS A C 1
ATOM 780 O O . CYS A 1 91 ? 7.536 -2.411 -3.519 1.00 95.81 91 CYS A O 1
ATOM 782 N N . TRP A 1 92 ? 6.790 -2.752 -5.608 1.00 95.06 92 TRP A N 1
ATOM 783 C CA . TRP A 1 92 ? 5.849 -3.809 -5.244 1.00 95.06 92 TRP A CA 1
ATOM 784 C C . TRP A 1 92 ? 6.561 -5.021 -4.635 1.00 95.06 92 TRP A C 1
ATOM 786 O O . TRP A 1 92 ? 6.218 -5.451 -3.533 1.00 95.06 92 TRP A O 1
ATOM 796 N N . GLU A 1 93 ? 7.592 -5.545 -5.300 1.00 94.19 93 GLU A N 1
ATOM 797 C CA . GLU A 1 93 ? 8.363 -6.675 -4.769 1.00 94.19 93 GLU A CA 1
ATOM 798 C C . GLU A 1 93 ? 9.136 -6.289 -3.496 1.00 94.19 93 GLU A C 1
ATOM 800 O O . GLU A 1 93 ? 9.221 -7.085 -2.559 1.00 94.19 93 GLU A O 1
ATOM 805 N N . TYR A 1 94 ? 9.617 -5.045 -3.391 1.00 94.88 94 TYR A N 1
ATOM 806 C CA . TYR A 1 94 ? 10.258 -4.527 -2.178 1.00 94.88 94 TYR A CA 1
ATOM 807 C C . TYR A 1 94 ? 9.326 -4.593 -0.955 1.00 94.88 94 TYR A C 1
ATOM 809 O O . TYR A 1 94 ? 9.738 -5.060 0.112 1.00 94.88 94 TYR A O 1
ATOM 817 N N . LEU A 1 95 ? 8.062 -4.177 -1.101 1.00 93.12 95 LEU A N 1
ATOM 818 C CA . LEU A 1 95 ? 7.052 -4.286 -0.042 1.00 93.12 95 LEU A CA 1
ATOM 819 C C . LEU A 1 95 ? 6.606 -5.735 0.194 1.00 93.12 95 LEU A C 1
ATOM 821 O O . LEU A 1 95 ? 6.422 -6.144 1.347 1.00 93.12 95 LEU A O 1
ATOM 825 N N . ARG A 1 96 ? 6.453 -6.535 -0.871 1.00 90.25 96 ARG A N 1
ATOM 826 C CA . ARG A 1 96 ? 6.081 -7.956 -0.769 1.00 90.25 96 ARG A CA 1
ATOM 827 C C . ARG A 1 96 ? 7.098 -8.734 0.060 1.00 90.25 96 ARG A C 1
ATOM 829 O O . ARG A 1 96 ? 6.703 -9.445 0.982 1.00 90.25 96 ARG A O 1
ATOM 836 N N . ASN A 1 97 ? 8.389 -8.546 -0.206 1.00 90.69 97 ASN A N 1
ATOM 837 C CA . ASN A 1 97 ? 9.482 -9.208 0.514 1.00 90.69 97 ASN A CA 1
ATOM 838 C C . ASN A 1 97 ? 9.526 -8.839 2.006 1.00 90.69 97 ASN A C 1
ATOM 840 O O . ASN A 1 97 ? 10.124 -9.549 2.811 1.00 90.69 97 ASN A O 1
ATOM 844 N N . LYS A 1 98 ? 8.859 -7.748 2.391 1.00 89.31 98 LYS A N 1
ATOM 845 C CA . LYS A 1 98 ? 8.708 -7.291 3.777 1.00 89.31 98 LYS A CA 1
ATOM 846 C C . LYS A 1 98 ? 7.362 -7.676 4.398 1.00 89.31 98 LYS A C 1
ATOM 848 O O . LYS A 1 98 ? 7.047 -7.216 5.489 1.00 89.31 98 LYS A O 1
ATOM 853 N N . ASN A 1 99 ? 6.573 -8.520 3.727 1.00 86.19 99 ASN A N 1
ATOM 854 C CA . ASN A 1 99 ? 5.221 -8.925 4.129 1.00 86.19 99 ASN A CA 1
ATOM 855 C C . ASN A 1 99 ? 4.263 -7.736 4.356 1.00 86.19 99 ASN A C 1
ATOM 857 O O . ASN A 1 99 ? 3.362 -7.812 5.188 1.00 86.19 99 ASN A O 1
ATOM 861 N N . MET A 1 100 ? 4.451 -6.628 3.631 1.00 86.19 100 MET A N 1
ATOM 862 C CA . MET A 1 100 ? 3.610 -5.430 3.771 1.00 86.19 100 MET A CA 1
ATOM 863 C C . MET A 1 100 ? 2.418 -5.406 2.815 1.00 86.19 100 MET A C 1
ATOM 865 O O . MET A 1 100 ? 1.514 -4.597 2.997 1.00 86.19 100 MET A O 1
ATOM 869 N N . ILE A 1 101 ? 2.405 -6.295 1.821 1.00 84.19 101 ILE A N 1
ATOM 870 C CA . ILE A 1 101 ? 1.326 -6.405 0.840 1.00 84.19 101 ILE A CA 1
ATOM 871 C C . ILE A 1 101 ? 0.353 -7.506 1.271 1.00 84.19 101 ILE A C 1
ATOM 873 O O . ILE A 1 101 ? 0.751 -8.674 1.341 1.00 84.19 101 ILE A O 1
ATOM 877 N N . PRO A 1 102 ? -0.927 -7.178 1.508 1.00 76.81 102 PRO A N 1
ATOM 878 C CA . PRO A 1 102 ? -1.958 -8.186 1.689 1.00 76.81 102 PRO A CA 1
ATOM 879 C C . PRO A 1 102 ? -2.105 -9.072 0.448 1.00 76.81 102 PRO A C 1
ATOM 881 O O . PRO A 1 102 ? -2.164 -8.584 -0.679 1.00 76.81 102 PRO A O 1
ATOM 884 N N . LEU A 1 103 ? -2.237 -10.384 0.656 1.00 71.25 103 LEU A N 1
ATOM 885 C CA . LEU A 1 103 ? -2.298 -11.390 -0.418 1.00 71.25 103 LEU A CA 1
ATOM 886 C C . LEU A 1 103 ? -3.447 -11.177 -1.419 1.00 71.25 103 LEU A C 1
ATOM 888 O O . LEU A 1 103 ? -3.386 -11.663 -2.548 1.00 71.25 103 LEU A O 1
ATOM 892 N N . TYR A 1 104 ? -4.504 -10.477 -1.006 1.00 70.19 104 TYR A N 1
ATOM 893 C CA . TYR A 1 104 ? -5.665 -10.196 -1.845 1.00 70.19 104 TYR A CA 1
ATOM 894 C C . TYR A 1 104 ? -5.461 -9.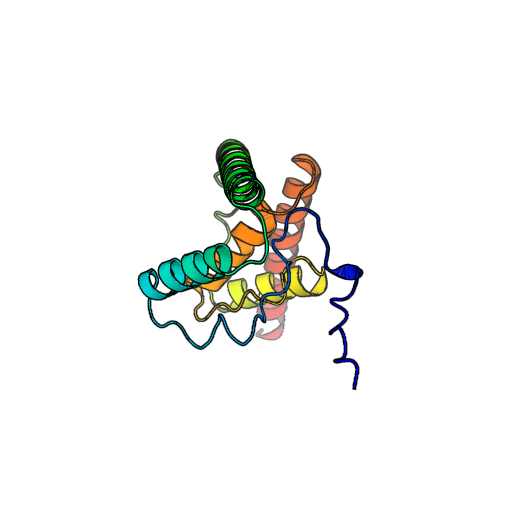018 -2.805 1.00 70.19 104 TYR A C 1
ATOM 896 O O . TYR A 1 104 ? -6.239 -8.867 -3.749 1.00 70.19 104 TYR A O 1
ATOM 904 N N . LEU A 1 105 ? -4.428 -8.191 -2.610 1.00 76.25 105 LEU A N 1
ATOM 905 C CA . LEU A 1 105 ? -4.137 -7.102 -3.535 1.00 76.25 105 LEU A CA 1
ATOM 906 C C . LEU A 1 105 ? -3.489 -7.653 -4.806 1.00 76.25 105 LEU A C 1
ATOM 908 O O . LEU A 1 105 ? -2.399 -8.226 -4.788 1.00 76.25 105 LEU A O 1
ATOM 912 N N . LYS A 1 106 ? -4.180 -7.454 -5.929 1.00 78.25 106 LYS A N 1
ATOM 913 C CA . LYS A 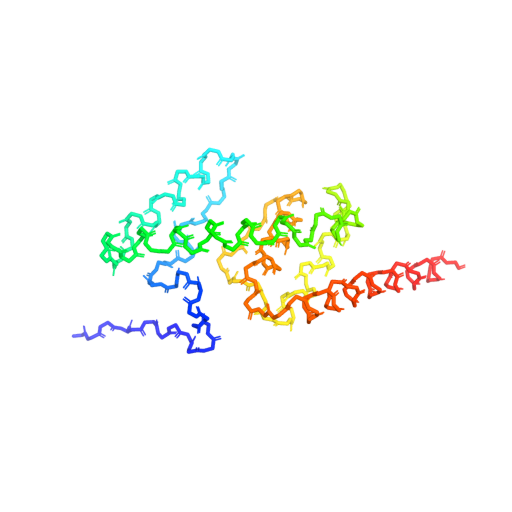1 106 ? -3.742 -7.852 -7.268 1.00 78.25 106 LYS A CA 1
ATOM 914 C C . LYS A 1 106 ? -3.883 -6.654 -8.217 1.00 78.25 106 LYS A C 1
ATOM 916 O O . LYS A 1 106 ? -4.994 -6.403 -8.705 1.00 78.25 106 LYS A O 1
ATOM 921 N N . PRO A 1 107 ? -2.809 -5.870 -8.429 1.00 83.75 107 PRO A N 1
ATOM 922 C CA . PRO A 1 107 ? -2.819 -4.781 -9.396 1.00 83.75 107 PRO A CA 1
ATOM 923 C C . PRO A 1 107 ? -2.833 -5.348 -10.818 1.00 83.75 107 PRO A C 1
ATOM 925 O O . PRO A 1 107 ? -2.151 -6.331 -11.100 1.00 83.75 107 PRO A O 1
ATOM 928 N N . TYR A 1 108 ? -3.594 -4.718 -11.711 1.00 79.38 108 TYR A N 1
ATOM 929 C CA . TYR A 1 108 ? -3.758 -5.138 -13.112 1.00 79.38 108 TYR A CA 1
ATOM 930 C C . TYR A 1 108 ? -3.042 -4.216 -14.106 1.00 79.38 108 TYR A C 1
ATOM 932 O O . TYR A 1 108 ? -2.887 -4.566 -15.269 1.00 79.38 108 TYR A O 1
ATOM 940 N N . ASN A 1 109 ? -2.598 -3.043 -13.652 1.00 83.81 109 ASN A N 1
ATOM 941 C CA . ASN A 1 109 ? -1.799 -2.107 -14.431 1.00 83.81 109 ASN A CA 1
ATOM 942 C C . ASN A 1 109 ? -0.827 -1.336 -13.518 1.00 83.81 109 ASN A C 1
ATOM 944 O O . ASN A 1 109 ? -0.907 -1.416 -12.285 1.00 83.81 109 ASN A O 1
ATOM 948 N N . THR A 1 110 ? 0.094 -0.590 -14.130 1.00 88.25 110 THR A N 1
ATOM 949 C CA . THR A 1 110 ? 1.132 0.191 -13.438 1.00 88.25 110 THR A CA 1
ATOM 950 C C . THR A 1 110 ? 0.551 1.242 -12.499 1.00 88.25 110 THR A C 1
ATOM 952 O O . THR A 1 110 ? 0.939 1.302 -11.332 1.00 88.25 110 THR A O 1
ATOM 955 N N . ALA A 1 111 ? -0.428 2.021 -12.963 1.00 87.12 111 ALA A N 1
ATOM 956 C CA . ALA A 1 111 ? -1.043 3.077 -12.162 1.00 87.12 111 ALA A CA 1
ATOM 957 C C . ALA A 1 111 ? -1.673 2.522 -10.874 1.00 87.12 111 ALA A C 1
ATOM 959 O O . ALA A 1 111 ? -1.451 3.061 -9.788 1.00 87.12 111 ALA A O 1
ATOM 960 N N . MET A 1 112 ? -2.384 1.395 -10.971 1.00 86.19 112 MET A N 1
ATOM 961 C CA . MET A 1 112 ? -2.966 0.734 -9.811 1.00 86.19 112 MET A CA 1
ATOM 962 C C . MET A 1 112 ? -1.893 0.164 -8.887 1.00 86.19 112 MET A C 1
ATOM 964 O O . MET A 1 112 ? -2.027 0.244 -7.668 1.00 86.19 112 MET A O 1
ATOM 968 N N . ARG A 1 113 ? -0.818 -0.406 -9.440 1.00 91.69 113 ARG A N 1
ATOM 969 C CA . ARG A 1 113 ? 0.300 -0.913 -8.637 1.00 91.69 113 ARG A CA 1
ATOM 970 C C . ARG A 1 113 ? 0.880 0.194 -7.757 1.00 91.69 113 ARG A C 1
ATOM 972 O O . ARG A 1 113 ? 1.043 -0.030 -6.562 1.00 91.69 113 ARG A O 1
ATOM 979 N N . ILE A 1 114 ? 1.088 1.392 -8.309 1.00 92.38 114 ILE A N 1
ATOM 980 C CA . ILE A 1 114 ? 1.535 2.568 -7.546 1.00 92.38 114 ILE A CA 1
ATOM 981 C C . ILE A 1 114 ? 0.511 2.979 -6.483 1.00 92.38 114 ILE A C 1
ATOM 983 O O . ILE A 1 114 ? 0.875 3.140 -5.321 1.00 92.38 114 ILE A O 1
ATOM 987 N N . GLN A 1 115 ? -0.774 3.082 -6.833 1.00 88.31 115 GLN A N 1
ATOM 988 C CA . GLN A 1 115 ? -1.824 3.408 -5.858 1.00 88.31 115 GLN A CA 1
ATOM 989 C C . GLN A 1 115 ? -1.885 2.394 -4.706 1.00 88.31 115 GLN A C 1
ATOM 991 O O . GLN A 1 115 ? -2.028 2.778 -3.551 1.00 88.31 115 GLN A O 1
ATOM 996 N N . MET A 1 116 ? -1.741 1.099 -4.997 1.00 89.25 116 MET A N 1
ATOM 997 C CA . MET A 1 116 ? -1.736 0.048 -3.981 1.00 89.25 116 MET A CA 1
ATOM 998 C C . MET A 1 116 ? -0.467 0.065 -3.120 1.00 89.25 116 MET A C 1
ATOM 1000 O O . MET A 1 116 ? -0.560 -0.230 -1.932 1.00 89.25 116 MET A O 1
ATOM 1004 N N . ILE A 1 117 ? 0.697 0.416 -3.680 1.00 92.12 117 ILE A N 1
ATOM 1005 C CA . ILE A 1 117 ? 1.935 0.639 -2.910 1.00 92.12 117 ILE A CA 1
ATOM 1006 C C . ILE A 1 117 ? 1.707 1.741 -1.875 1.00 92.12 117 ILE A C 1
ATOM 1008 O O . ILE A 1 117 ? 1.967 1.523 -0.692 1.00 92.12 117 ILE A O 1
ATOM 1012 N N . ILE A 1 118 ? 1.165 2.883 -2.311 1.00 90.31 118 ILE A N 1
ATOM 1013 C CA . ILE A 1 118 ? 0.841 4.015 -1.434 1.00 90.31 118 ILE A CA 1
ATOM 1014 C C . ILE A 1 118 ? -0.178 3.574 -0.378 1.00 90.31 118 ILE A C 1
ATOM 1016 O O . ILE A 1 118 ? 0.084 3.703 0.811 1.00 90.31 118 ILE A O 1
ATOM 1020 N N . ALA A 1 119 ? -1.265 2.909 -0.777 1.00 86.56 119 ALA A N 1
ATOM 1021 C CA . ALA A 1 119 ? -2.273 2.419 0.160 1.00 86.56 119 ALA A CA 1
ATOM 1022 C C . ALA A 1 119 ? -1.704 1.447 1.213 1.00 86.56 119 ALA A C 1
ATOM 1024 O O . ALA A 1 119 ? -2.109 1.505 2.374 1.00 86.56 119 ALA A O 1
ATOM 1025 N N . CYS A 1 120 ? -0.759 0.570 0.850 1.00 87.44 120 CYS A N 1
ATOM 1026 C CA . CYS A 1 120 ? -0.089 -0.319 1.808 1.00 87.44 120 CYS A CA 1
ATOM 1027 C C . CYS A 1 120 ? 0.752 0.466 2.821 1.00 87.44 120 CYS A C 1
ATOM 1029 O O . CYS A 1 120 ? 0.766 0.119 4.002 1.00 87.44 120 CYS A O 1
ATOM 1031 N N . MET A 1 121 ? 1.438 1.517 2.371 1.00 88.38 121 MET A N 1
ATOM 1032 C CA . MET A 1 121 ? 2.221 2.399 3.236 1.00 88.38 121 MET A CA 1
ATOM 1033 C C . MET A 1 121 ? 1.325 3.240 4.150 1.00 88.38 121 MET A C 1
ATOM 1035 O O . MET A 1 121 ? 1.580 3.338 5.348 1.00 88.38 121 MET A O 1
ATOM 1039 N N . ASP A 1 122 ? 0.232 3.775 3.621 1.00 84.56 122 ASP A N 1
ATOM 1040 C CA . ASP A 1 122 ? -0.739 4.575 4.365 1.00 84.56 122 ASP A CA 1
ATOM 1041 C C . ASP A 1 122 ? -1.417 3.739 5.461 1.00 84.56 122 ASP A C 1
ATOM 1043 O O . ASP A 1 122 ? -1.535 4.174 6.608 1.00 84.56 122 ASP A O 1
ATOM 1047 N N . SER A 1 123 ? -1.758 2.491 5.124 1.00 80.38 123 SER A N 1
ATOM 1048 C CA . SER A 1 123 ? -2.358 1.492 6.020 1.00 80.38 123 SER A CA 1
ATOM 1049 C C . SER A 1 123 ? -1.375 0.892 7.026 1.00 80.38 123 SER A C 1
ATOM 1051 O O . SER A 1 123 ? -1.786 0.159 7.929 1.00 80.38 123 SER A O 1
ATOM 1053 N N . TRP A 1 124 ? -0.071 1.134 6.867 1.00 85.50 124 TRP A N 1
ATOM 1054 C CA . TRP A 1 124 ? 0.921 0.608 7.791 1.00 85.50 124 TRP A CA 1
ATOM 1055 C C . TRP A 1 124 ? 0.833 1.356 9.120 1.00 85.50 124 TRP A C 1
ATOM 1057 O O . TRP A 1 124 ? 1.120 2.552 9.212 1.00 85.50 124 TRP A O 1
ATOM 1067 N N . ASP A 1 125 ? 0.403 0.622 10.145 1.00 83.12 125 ASP A N 1
ATOM 1068 C CA . ASP A 1 125 ? 0.225 1.127 11.499 1.00 83.12 125 ASP A CA 1
ATOM 1069 C C . ASP A 1 125 ? 1.573 1.220 12.225 1.00 83.12 125 ASP A C 1
ATOM 1071 O O . ASP A 1 125 ? 1.992 0.303 12.927 1.00 83.12 125 ASP A O 1
ATOM 1075 N N . THR A 1 126 ? 2.285 2.314 11.969 1.00 85.00 126 THR A N 1
ATOM 1076 C CA . THR A 1 126 ? 3.519 2.694 12.659 1.00 85.00 126 THR A CA 1
ATOM 1077 C C . THR A 1 126 ? 3.569 4.215 12.881 1.00 85.00 126 THR A C 1
ATOM 1079 O O . THR A 1 126 ? 2.736 4.960 12.354 1.00 85.00 126 THR A O 1
ATOM 1082 N N . GLY A 1 127 ? 4.534 4.677 13.678 1.00 85.19 127 GLY A N 1
ATOM 1083 C CA . GLY A 1 127 ? 4.841 6.085 13.886 1.00 85.19 127 GLY A CA 1
ATOM 1084 C C . GLY A 1 127 ? 5.315 6.790 12.611 1.00 85.19 127 GLY A C 1
ATOM 1085 O O . GLY A 1 127 ? 5.855 6.179 11.686 1.00 85.19 127 GLY A O 1
ATOM 1086 N N . VAL A 1 128 ? 5.121 8.109 12.587 1.00 87.56 128 VAL A N 1
ATOM 1087 C CA . VAL A 1 128 ? 5.445 8.980 11.445 1.00 87.56 128 VAL A CA 1
ATOM 1088 C C . VAL A 1 128 ? 6.913 8.853 11.037 1.00 87.56 128 VAL A C 1
ATOM 1090 O O . VAL A 1 128 ? 7.202 8.596 9.872 1.00 87.56 128 VAL A O 1
ATOM 1093 N N . GLU A 1 129 ? 7.832 8.937 11.997 1.00 89.06 129 GLU A N 1
ATOM 1094 C CA . GLU A 1 129 ? 9.271 8.850 11.728 1.00 89.06 129 GLU A CA 1
ATOM 1095 C C . GLU A 1 129 ? 9.665 7.515 11.090 1.00 89.06 129 GLU A C 1
ATOM 1097 O O . GLU A 1 129 ? 10.366 7.483 10.080 1.00 89.06 129 GLU A O 1
ATOM 1102 N N . GLU A 1 130 ? 9.170 6.395 11.626 1.00 90.81 130 GLU A N 1
ATOM 1103 C CA . GLU A 1 130 ? 9.477 5.072 11.074 1.00 90.81 130 GLU A CA 1
ATOM 1104 C C . GLU A 1 130 ? 8.957 4.939 9.637 1.00 90.81 130 GLU A C 1
ATOM 1106 O O . GLU A 1 130 ? 9.672 4.450 8.754 1.00 90.81 130 GLU A O 1
ATOM 1111 N N . LYS A 1 131 ? 7.741 5.434 9.376 1.00 90.25 131 LYS A N 1
ATOM 1112 C CA . LYS A 1 131 ? 7.169 5.458 8.028 1.00 90.25 131 LYS A CA 1
ATOM 1113 C C . LYS A 1 131 ? 8.006 6.325 7.083 1.00 90.25 131 LYS A C 1
ATOM 1115 O O . LYS A 1 131 ? 8.341 5.860 5.992 1.00 90.25 131 LYS A O 1
ATOM 1120 N N . TYR A 1 132 ? 8.408 7.524 7.505 1.00 91.00 132 TYR A N 1
ATOM 1121 C CA . TYR A 1 132 ? 9.270 8.413 6.724 1.00 91.00 132 TYR A CA 1
ATOM 1122 C C . TYR A 1 132 ? 10.608 7.748 6.375 1.00 91.00 132 TYR A C 1
ATOM 1124 O O . TYR A 1 132 ? 10.967 7.642 5.198 1.00 91.00 132 TYR A O 1
ATOM 1132 N N . PHE A 1 133 ? 11.318 7.211 7.373 1.00 93.19 133 PHE A N 1
ATOM 1133 C CA . PHE A 1 133 ? 12.585 6.506 7.160 1.00 93.19 133 PHE A CA 1
ATOM 1134 C C . PHE A 1 133 ? 12.437 5.338 6.192 1.00 93.19 133 PHE A C 1
ATOM 1136 O O . PHE A 1 133 ? 13.306 5.104 5.346 1.00 93.19 133 PHE A O 1
ATOM 1143 N N . PHE A 1 134 ? 11.329 4.608 6.282 1.00 94.06 134 PHE A N 1
ATOM 1144 C CA . PHE A 1 134 ? 11.053 3.519 5.366 1.00 94.06 134 PHE A CA 1
ATOM 1145 C C . PHE A 1 134 ? 10.863 4.006 3.924 1.00 94.06 134 PHE A C 1
ATOM 1147 O O . PHE A 1 134 ? 11.446 3.411 3.011 1.00 94.06 134 PHE A O 1
ATOM 1154 N N . ILE A 1 135 ? 10.089 5.078 3.711 1.00 93.12 135 ILE A N 1
ATOM 1155 C CA . ILE A 1 135 ? 9.873 5.672 2.383 1.00 93.12 135 ILE A CA 1
ATOM 1156 C C . ILE A 1 135 ? 11.215 6.097 1.777 1.00 93.12 135 ILE A C 1
ATOM 1158 O O . ILE A 1 135 ? 11.527 5.709 0.647 1.00 93.12 135 ILE A O 1
ATOM 1162 N N . GLN A 1 136 ? 12.056 6.798 2.544 1.00 94.56 136 GLN A N 1
ATOM 1163 C CA . GLN A 1 136 ? 13.382 7.214 2.077 1.00 94.56 136 GLN A CA 1
ATOM 1164 C C . GLN A 1 136 ? 14.279 6.012 1.758 1.00 94.56 136 GLN A C 1
ATOM 1166 O O . GLN A 1 136 ? 14.937 5.979 0.718 1.00 94.56 136 GLN A O 1
ATOM 1171 N N . LYS A 1 137 ? 14.266 4.966 2.593 1.00 95.62 137 LYS A N 1
ATOM 1172 C CA . LYS A 1 137 ? 15.034 3.738 2.340 1.00 95.62 137 LYS A CA 1
ATOM 1173 C C . LYS A 1 137 ? 14.590 3.037 1.055 1.00 95.62 137 LYS A C 1
ATOM 1175 O O . LYS A 1 137 ? 15.436 2.580 0.288 1.00 95.62 137 LYS A O 1
ATOM 1180 N N . MET A 1 138 ? 13.283 2.963 0.808 1.00 95.69 138 MET A N 1
ATOM 1181 C CA . MET A 1 138 ? 12.730 2.392 -0.422 1.00 95.69 138 MET A CA 1
ATOM 1182 C C . MET A 1 138 ? 13.157 3.205 -1.653 1.00 95.69 138 MET A C 1
ATOM 1184 O O . MET A 1 138 ? 13.641 2.627 -2.628 1.00 95.69 138 MET A O 1
ATOM 1188 N N . LYS A 1 139 ? 13.068 4.539 -1.578 1.00 95.56 139 LYS A N 1
ATOM 1189 C CA . LYS A 1 139 ? 13.533 5.464 -2.623 1.00 95.56 139 LYS A CA 1
ATOM 1190 C C . LYS A 1 139 ? 15.016 5.273 -2.940 1.00 95.56 139 LYS A C 1
ATOM 1192 O O . LYS A 1 139 ? 15.384 5.114 -4.104 1.00 95.56 139 LYS A O 1
ATOM 1197 N N . HIS A 1 140 ? 15.867 5.235 -1.918 1.00 95.88 140 HIS A N 1
ATOM 1198 C CA . HIS A 1 140 ? 17.302 5.016 -2.095 1.00 95.88 140 HIS A CA 1
ATOM 1199 C C . HIS A 1 140 ? 17.613 3.650 -2.713 1.00 95.88 140 HIS A C 1
ATOM 1201 O O . HIS A 1 140 ? 18.441 3.569 -3.620 1.00 95.88 140 HIS A O 1
ATOM 1207 N N . ALA A 1 141 ? 16.925 2.588 -2.283 1.00 95.94 141 ALA A N 1
ATOM 1208 C CA . ALA A 1 141 ? 17.103 1.256 -2.857 1.00 95.94 141 ALA A CA 1
ATOM 1209 C C . ALA A 1 141 ? 16.761 1.231 -4.358 1.00 95.94 141 ALA A C 1
ATOM 1211 O O . ALA A 1 141 ? 17.499 0.644 -5.148 1.00 95.94 141 ALA A O 1
ATOM 1212 N N . TRP A 1 142 ? 15.683 1.908 -4.768 1.00 95.50 142 TRP A N 1
ATOM 1213 C CA . TRP A 1 142 ? 15.333 2.062 -6.182 1.00 95.50 142 TRP A CA 1
ATOM 1214 C C . TRP A 1 142 ? 16.420 2.809 -6.970 1.00 95.50 142 TRP A C 1
ATOM 1216 O O . TRP A 1 142 ? 16.880 2.327 -8.005 1.00 95.50 142 TRP A O 1
ATOM 1226 N N . GLN A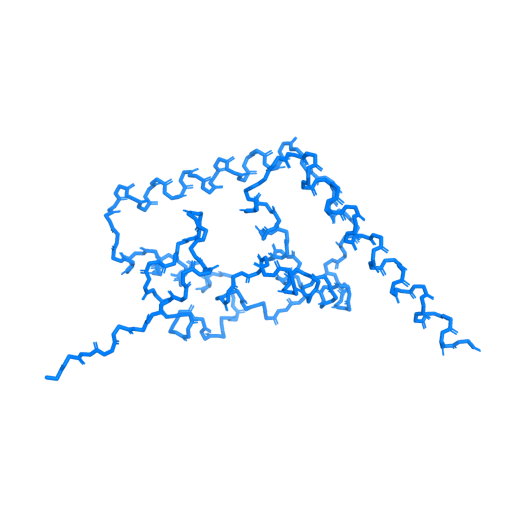 1 143 ? 16.884 3.956 -6.466 1.00 94.19 143 GLN A N 1
ATOM 1227 C CA . GLN A 1 143 ? 17.922 4.758 -7.126 1.00 94.19 143 GLN A CA 1
ATOM 1228 C C . GLN A 1 143 ? 19.235 3.979 -7.312 1.00 94.19 143 GLN A C 1
ATOM 1230 O O . GLN A 1 143 ? 19.883 4.085 -8.361 1.00 94.19 143 GLN A O 1
ATOM 1235 N N . GLN A 1 144 ? 19.614 3.165 -6.324 1.00 94.25 144 GLN A N 1
ATOM 1236 C CA . GLN A 1 144 ? 20.769 2.271 -6.420 1.00 94.25 144 GLN A CA 1
ATOM 1237 C C . GLN A 1 144 ? 20.559 1.205 -7.501 1.00 94.25 144 GLN A C 1
ATOM 1239 O O . GLN A 1 144 ? 21.420 1.044 -8.364 1.00 94.25 144 GLN A O 1
ATOM 1244 N N . ALA A 1 145 ? 19.397 0.544 -7.526 1.00 92.75 145 ALA A N 1
ATOM 1245 C CA . ALA A 1 145 ? 19.070 -0.464 -8.536 1.00 92.75 145 ALA A CA 1
ATOM 1246 C C . ALA A 1 145 ? 19.060 0.106 -9.968 1.00 92.75 145 ALA A C 1
ATOM 1248 O O . ALA A 1 145 ? 19.486 -0.560 -10.912 1.00 92.75 145 ALA A O 1
ATOM 1249 N N . VAL A 1 146 ? 18.594 1.344 -10.153 1.00 91.94 146 VAL A N 1
ATOM 1250 C CA . VAL A 1 146 ? 18.675 2.053 -11.443 1.00 91.94 146 VAL A CA 1
ATOM 1251 C C . VAL A 1 146 ? 20.127 2.340 -11.826 1.00 91.94 146 VAL A C 1
ATOM 1253 O O . VAL A 1 146 ? 20.517 2.134 -12.974 1.00 91.94 146 VAL A O 1
ATOM 1256 N N . SER A 1 147 ? 20.938 2.804 -10.875 1.00 89.44 147 SER A N 1
ATOM 1257 C CA . SER A 1 147 ? 22.339 3.157 -11.122 1.00 89.44 147 SER A CA 1
ATOM 1258 C C . SER A 1 147 ? 23.187 1.942 -11.501 1.00 89.44 147 SER A C 1
ATOM 1260 O O . SER A 1 147 ? 23.976 2.034 -12.439 1.00 89.44 147 SER A O 1
ATOM 1262 N N . SER A 1 148 ? 22.999 0.801 -10.831 1.00 87.81 148 SER A N 1
ATOM 1263 C CA . SER A 1 148 ? 23.692 -0.451 -11.168 1.00 87.81 148 SER A CA 1
ATOM 1264 C C . SER A 1 148 ? 23.339 -0.927 -12.576 1.00 87.81 148 SER A C 1
ATOM 1266 O O . SER A 1 148 ? 24.230 -1.145 -13.389 1.00 87.81 148 SER A O 1
ATOM 1268 N N . ARG A 1 149 ? 22.048 -0.925 -12.937 1.00 85.50 149 ARG A N 1
ATOM 1269 C CA . ARG A 1 149 ? 21.596 -1.306 -14.287 1.00 85.50 149 ARG A CA 1
ATOM 1270 C C . ARG A 1 149 ? 22.157 -0.420 -15.402 1.00 85.50 149 ARG A C 1
ATOM 1272 O O . ARG A 1 149 ? 22.320 -0.883 -16.525 1.00 85.50 149 ARG A O 1
ATOM 1279 N N . LYS A 1 150 ? 22.443 0.856 -15.121 1.00 79.69 150 LYS A N 1
ATOM 1280 C CA . LYS A 1 150 ? 23.108 1.757 -16.080 1.00 79.69 150 LYS A CA 1
ATOM 1281 C C . LYS A 1 150 ? 24.597 1.450 -16.247 1.00 79.69 150 LYS A C 1
ATOM 1283 O O . LYS A 1 150 ? 25.130 1.728 -17.316 1.00 79.69 150 LYS A O 1
ATOM 1288 N N . LYS A 1 151 ? 25.261 0.918 -15.215 1.00 74.75 151 LYS A N 1
ATOM 1289 C CA . LYS A 1 151 ? 26.667 0.496 -15.286 1.00 74.75 151 LYS A CA 1
ATOM 1290 C C . LYS A 1 151 ? 26.823 -0.805 -16.068 1.00 74.75 151 LYS A C 1
ATOM 1292 O O . LYS A 1 151 ? 27.727 -0.878 -16.878 1.00 74.75 151 LYS A O 1
ATOM 1297 N N . ASP A 1 152 ? 25.904 -1.754 -15.902 1.00 68.69 152 ASP A N 1
ATOM 1298 C CA . ASP A 1 152 ? 25.954 -3.052 -16.599 1.00 68.69 152 ASP A CA 1
ATOM 1299 C C . ASP A 1 152 ? 25.647 -2.956 -18.108 1.00 68.69 152 ASP A C 1
ATOM 1301 O O . ASP A 1 152 ? 25.916 -3.883 -18.865 1.00 68.69 152 ASP A O 1
ATOM 1305 N N . LYS A 1 153 ? 25.055 -1.840 -18.555 1.00 63.62 153 LYS A N 1
ATOM 1306 C CA . LYS A 1 153 ? 24.769 -1.544 -19.972 1.00 63.62 153 LYS A CA 1
ATOM 1307 C C . LYS A 1 153 ? 25.877 -0.735 -20.668 1.00 63.62 153 LYS A C 1
ATOM 1309 O O . LYS A 1 153 ? 25.689 -0.357 -21.824 1.00 63.62 153 LYS A O 1
ATOM 1314 N N . LYS A 1 154 ? 26.962 -0.406 -19.964 1.00 51.03 154 LYS A N 1
ATOM 1315 C CA . LYS A 1 154 ? 28.121 0.340 -20.471 1.00 51.03 154 LYS A CA 1
ATOM 1316 C C . LYS A 1 154 ? 29.311 -0.591 -20.629 1.00 51.03 154 LYS A C 1
ATOM 1318 O O . LYS A 1 154 ? 30.056 -0.368 -21.604 1.00 51.03 154 LYS A O 1
#

Foldseek 3Di:
DDDDPPCPDPVQPPVLDPPQDDDLVVLDDDDPDPVSNVVSVVVSLVPRPDDPVVSVVSVVVLVVLVVVCCVQCVCLLVLDDLPPQVLLVLLLVVCVVVVLQDPSDDDPGSNVSSVSSVVSLSSDPDDSVVSSVVSVVSSVVSVVVVVVVVVVVD

Radius of gyration: 17.71 Å; chains: 1; bounding box: 51×51×34 Å

pLDDT: mean 76.98, std 17.48, range [32.03, 95.94]

Organism: Citrobacter freundii (NCBI:txid546)